Protein AF-A0ABD6RQL4-F1 (afdb_monomer_lite)

Sequence (51 aa):
MATIRKNITLDTETYKNFCKIAERKGIRMSTWINAKMKEFIEEEQERAIER

Radius of gyration: 14.15 Å; chains: 1; bounding box: 34×22×28 Å

pLDDT: mean 91.56, std 8.74, range [54.12, 97.44]

Structure (mmCIF, N/CA/C/O backbone):
data_AF-A0ABD6RQL4-F1
#
_entry.id   AF-A0ABD6RQL4-F1
#
loop_
_atom_site.group_PDB
_atom_site.id
_atom_site.type_symbol
_atom_site.label_atom_id
_atom_site.label_alt_id
_atom_site.label_comp_id
_atom_site.label_asym_id
_atom_site.label_entity_id
_atom_site.label_seq_id
_atom_site.pdbx_PDB_ins_code
_atom_site.Cartn_x
_atom_site.Cartn_y
_atom_site.Cartn_z
_atom_site.occupancy
_atom_site.B_iso_or_equiv
_atom_site.auth_seq_id
_atom_site.auth_comp_id
_atom_site.auth_asym_id
_atom_site.auth_atom_id
_atom_site.pdbx_PDB_model_num
ATOM 1 N N . MET A 1 1 ? -4.405 11.633 -15.122 1.00 67.75 1 MET A N 1
ATOM 2 C CA . MET A 1 1 ? -3.840 10.269 -15.218 1.00 67.75 1 MET A CA 1
ATOM 3 C C . MET A 1 1 ? -4.983 9.280 -15.353 1.00 67.75 1 MET A C 1
ATOM 5 O O . MET A 1 1 ? -5.947 9.415 -14.607 1.00 67.75 1 MET A O 1
ATOM 9 N N . ALA A 1 2 ? -4.888 8.312 -16.263 1.00 82.19 2 ALA A N 1
ATOM 10 C CA . ALA A 1 2 ? -5.810 7.179 -16.260 1.00 82.19 2 ALA A CA 1
ATOM 11 C C . ALA A 1 2 ? -5.605 6.363 -14.974 1.00 82.19 2 ALA A C 1
ATOM 13 O O . ALA A 1 2 ? -4.469 6.153 -14.548 1.00 82.19 2 ALA A O 1
ATOM 14 N N . THR A 1 3 ? -6.694 5.942 -14.337 1.00 86.38 3 THR A N 1
ATOM 15 C CA . THR A 1 3 ? -6.658 5.104 -13.136 1.00 86.38 3 THR A CA 1
ATOM 16 C C . THR A 1 3 ? -7.267 3.747 -13.452 1.00 86.38 3 THR A C 1
ATOM 18 O O . THR A 1 3 ? -8.257 3.644 -14.174 1.00 86.38 3 THR A O 1
ATOM 21 N N . ILE A 1 4 ? -6.660 2.688 -12.920 1.00 92.06 4 ILE A N 1
ATOM 22 C CA . ILE A 1 4 ? -7.170 1.322 -13.046 1.00 92.06 4 ILE A CA 1
ATOM 23 C C . ILE A 1 4 ? -7.663 0.885 -11.672 1.00 92.06 4 ILE A C 1
ATOM 25 O O . ILE A 1 4 ? -6.959 1.033 -10.673 1.00 92.06 4 ILE A O 1
ATOM 29 N N . ARG A 1 5 ? -8.875 0.330 -11.614 1.00 92.81 5 ARG A N 1
ATOM 30 C CA . ARG A 1 5 ? -9.417 -0.262 -10.389 1.00 92.81 5 ARG A CA 1
ATOM 31 C C . ARG A 1 5 ? -8.948 -1.710 -10.272 1.00 92.81 5 ARG A C 1
ATOM 33 O O . ARG A 1 5 ? -9.126 -2.493 -11.202 1.00 92.81 5 ARG A O 1
ATOM 40 N N . LYS A 1 6 ? -8.370 -2.068 -9.128 1.00 90.69 6 LYS A N 1
ATOM 41 C CA . LYS A 1 6 ? -7.966 -3.438 -8.793 1.00 90.69 6 LYS A CA 1
ATOM 42 C C . LYS A 1 6 ? -8.540 -3.820 -7.433 1.00 90.69 6 LYS A C 1
ATOM 44 O O . LYS A 1 6 ? -8.551 -2.994 -6.523 1.00 90.69 6 LYS A O 1
ATOM 49 N N . ASN A 1 7 ? -9.010 -5.059 -7.315 1.00 93.94 7 ASN A N 1
ATOM 50 C CA . ASN A 1 7 ? -9.361 -5.650 -6.027 1.00 93.94 7 ASN A CA 1
ATOM 51 C C . ASN A 1 7 ? -8.096 -6.242 -5.401 1.00 93.94 7 ASN A C 1
ATOM 53 O O . ASN A 1 7 ? -7.276 -6.820 -6.113 1.00 93.94 7 ASN A O 1
ATOM 57 N N . ILE A 1 8 ? -7.948 -6.083 -4.087 1.00 91.19 8 ILE A N 1
ATOM 58 C CA . ILE A 1 8 ? -6.811 -6.592 -3.318 1.00 91.19 8 ILE A CA 1
ATOM 59 C C . ILE A 1 8 ? -7.322 -7.410 -2.136 1.00 91.19 8 ILE A C 1
ATO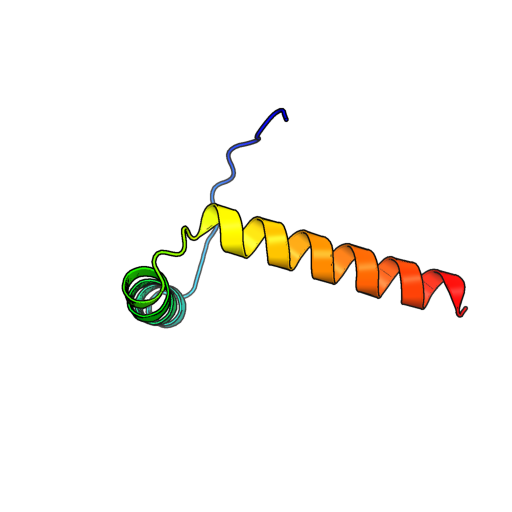M 61 O O . ILE A 1 8 ? -8.352 -7.075 -1.549 1.00 91.19 8 ILE A O 1
ATOM 65 N N . THR A 1 9 ? -6.582 -8.455 -1.783 1.00 95.44 9 THR A N 1
ATOM 66 C CA . THR A 1 9 ? -6.814 -9.239 -0.570 1.00 95.44 9 THR A CA 1
ATOM 67 C C . THR A 1 9 ? -5.776 -8.826 0.458 1.00 95.44 9 THR A C 1
ATOM 69 O O . THR A 1 9 ? -4.584 -8.805 0.160 1.00 95.44 9 THR A O 1
ATOM 72 N N . LEU A 1 10 ? -6.234 -8.477 1.656 1.00 93.38 10 LEU A N 1
ATOM 73 C CA . LEU A 1 10 ? -5.393 -8.075 2.775 1.00 93.38 10 LEU A CA 1
ATOM 74 C C . LEU A 1 10 ? -5.778 -8.884 4.004 1.00 93.38 10 LEU A C 1
ATOM 76 O O . LEU A 1 10 ? -6.935 -9.278 4.163 1.00 93.38 10 LEU A O 1
ATOM 80 N N . ASP A 1 11 ? -4.811 -9.070 4.891 1.00 97.44 11 ASP A N 1
ATOM 81 C CA . ASP A 1 11 ? -5.108 -9.520 6.238 1.00 97.44 11 ASP A CA 1
ATOM 82 C C . ASP A 1 11 ? -6.058 -8.528 6.942 1.00 97.44 11 ASP A C 1
ATOM 84 O O . ASP A 1 11 ? -5.947 -7.301 6.807 1.00 97.44 11 ASP A O 1
ATOM 88 N N . THR A 1 12 ? -7.013 -9.077 7.693 1.00 96.94 12 THR A N 1
ATOM 89 C CA . THR A 1 12 ? -8.099 -8.299 8.300 1.00 96.94 12 THR A CA 1
ATOM 90 C C . THR A 1 12 ? -7.580 -7.359 9.383 1.00 96.94 12 THR A C 1
ATOM 92 O O . THR A 1 12 ? -8.041 -6.217 9.484 1.00 96.94 12 THR A O 1
ATOM 95 N N . GLU A 1 13 ? -6.639 -7.816 10.207 1.00 97.19 13 GLU A N 1
ATOM 96 C CA . GLU A 1 13 ? -6.089 -7.012 11.297 1.00 97.19 13 GLU A CA 1
ATOM 97 C C . GLU A 1 13 ? -5.200 -5.889 10.755 1.00 97.19 13 GLU A C 1
ATOM 99 O O . GLU A 1 13 ? -5.347 -4.725 11.144 1.00 97.19 13 GLU A O 1
ATOM 104 N N . THR A 1 14 ? -4.372 -6.215 9.767 1.00 95.62 14 THR A N 1
ATOM 105 C CA . THR A 1 14 ? -3.527 -5.267 9.035 1.00 95.62 14 THR A CA 1
ATOM 106 C C . THR A 1 14 ? -4.359 -4.148 8.410 1.00 95.62 14 THR A C 1
ATOM 108 O O . THR A 1 14 ? -4.063 -2.967 8.617 1.00 95.62 14 THR A O 1
ATOM 111 N N . TYR A 1 15 ? -5.444 -4.490 7.707 1.00 95.62 15 TYR A N 1
ATOM 112 C CA . TYR A 1 15 ? -6.343 -3.500 7.109 1.00 95.62 15 TYR A CA 1
ATOM 113 C C . TYR A 1 15 ? -6.986 -2.590 8.167 1.00 95.62 15 TYR A C 1
ATOM 115 O O . TYR A 1 15 ? -6.965 -1.365 8.028 1.00 95.62 15 TYR A O 1
ATOM 123 N N . LYS A 1 16 ? -7.501 -3.161 9.264 1.00 96.62 16 LYS A N 1
ATOM 124 C CA . LYS A 1 16 ? -8.116 -2.382 10.353 1.00 96.62 16 LYS A CA 1
ATOM 125 C C . LYS A 1 16 ? -7.125 -1.417 11.002 1.00 96.62 16 LYS A C 1
ATOM 127 O O . LYS A 1 16 ? -7.470 -0.261 11.255 1.00 96.62 16 LYS A O 1
ATOM 132 N N . ASN A 1 17 ? -5.907 -1.877 11.271 1.00 97.00 17 ASN A N 1
ATOM 133 C CA . ASN A 1 17 ? -4.863 -1.052 11.873 1.00 97.00 17 ASN A CA 1
ATOM 134 C C . ASN A 1 17 ? -4.425 0.067 10.924 1.00 97.00 17 ASN A C 1
ATOM 136 O O . ASN A 1 17 ? -4.313 1.219 11.350 1.00 97.00 17 ASN A O 1
ATOM 140 N N . PHE A 1 18 ? -4.283 -0.236 9.631 1.00 95.69 18 PHE A N 1
ATOM 141 C CA . PHE A 1 18 ? -4.024 0.774 8.613 1.00 95.69 18 PHE A CA 1
ATOM 142 C C . PHE A 1 18 ? -5.128 1.838 8.576 1.00 95.69 18 PHE A C 1
ATOM 144 O O . PHE A 1 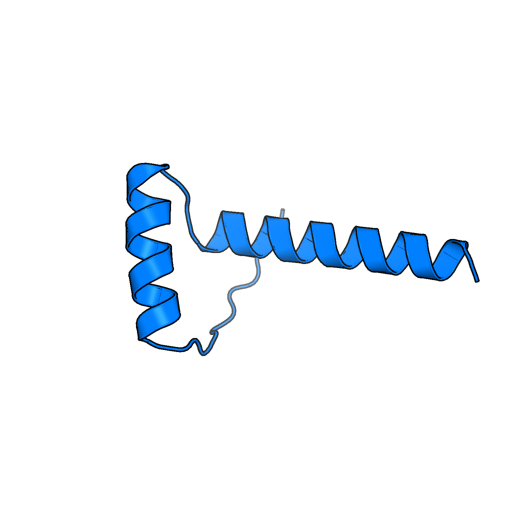18 ? -4.819 3.026 8.654 1.00 95.69 18 PHE A O 1
ATOM 151 N N . CYS A 1 19 ? -6.405 1.444 8.523 1.00 95.12 19 CYS A N 1
ATOM 152 C CA . CYS A 1 19 ? -7.527 2.385 8.473 1.00 95.12 19 CYS A CA 1
ATOM 153 C C . CYS A 1 19 ? -7.538 3.355 9.660 1.00 95.12 19 CYS A C 1
ATOM 155 O O . CYS A 1 19 ? -7.679 4.557 9.444 1.00 95.12 19 CYS A O 1
ATOM 157 N N . LYS A 1 20 ? -7.298 2.871 10.887 1.00 96.44 20 LYS A N 1
ATOM 158 C CA . LYS A 1 20 ? -7.217 3.729 12.087 1.00 96.44 20 LYS A CA 1
ATOM 159 C C . LYS A 1 20 ? -6.125 4.795 11.971 1.00 96.44 20 LYS A C 1
ATOM 161 O O . LYS A 1 20 ? -6.305 5.926 12.419 1.00 96.44 20 LYS A O 1
ATOM 166 N N . ILE A 1 21 ? -4.972 4.438 11.405 1.00 96.62 21 ILE A N 1
ATOM 167 C CA . ILE A 1 21 ? -3.850 5.368 11.220 1.00 96.62 21 ILE A CA 1
ATOM 168 C C . ILE A 1 21 ? -4.146 6.334 10.070 1.00 96.62 21 ILE A C 1
ATOM 170 O O . ILE A 1 21 ? -3.897 7.534 10.190 1.00 96.62 21 ILE A O 1
ATOM 174 N N . ALA A 1 22 ? -4.673 5.815 8.963 1.00 94.56 22 ALA A N 1
ATOM 175 C CA . ALA A 1 22 ? -4.965 6.577 7.761 1.00 94.56 22 ALA A CA 1
ATOM 176 C C . ALA A 1 22 ? -6.039 7.641 8.018 1.00 94.56 22 ALA A C 1
ATOM 178 O O . ALA A 1 22 ? -5.856 8.786 7.617 1.00 94.56 22 ALA A O 1
ATOM 179 N N . GLU A 1 23 ? -7.094 7.302 8.761 1.00 93.94 23 GLU A N 1
ATOM 180 C CA . GLU A 1 23 ? -8.153 8.233 9.161 1.00 93.94 23 GLU A CA 1
ATOM 181 C C . GLU A 1 23 ? -7.602 9.398 9.992 1.00 93.94 23 GLU A C 1
ATOM 183 O O . GLU A 1 23 ? -7.823 10.558 9.649 1.00 93.94 23 GLU A O 1
ATOM 188 N N . ARG A 1 24 ? -6.779 9.109 11.011 1.00 95.06 24 ARG A N 1
ATOM 189 C CA . ARG A 1 24 ? -6.120 10.140 11.838 1.00 95.06 24 ARG A CA 1
ATOM 190 C C . ARG A 1 24 ? -5.229 11.082 11.030 1.00 95.06 24 ARG A C 1
ATOM 192 O O . ARG A 1 24 ? -5.044 12.228 11.421 1.00 95.06 24 ARG A O 1
ATOM 199 N N . LYS A 1 25 ? -4.647 10.591 9.935 1.00 94.38 25 LYS A N 1
ATOM 200 C CA . LYS A 1 25 ? -3.750 11.357 9.060 1.00 94.38 25 LYS A CA 1
ATOM 201 C C . LYS A 1 25 ? -4.453 11.952 7.834 1.00 94.38 25 LYS A C 1
ATOM 203 O O . LYS A 1 25 ? -3.791 12.606 7.035 1.00 94.38 25 LYS A O 1
ATOM 208 N N . GLY A 1 26 ? -5.754 11.708 7.645 1.00 93.69 26 GLY A N 1
ATOM 209 C CA . GLY A 1 26 ? -6.488 12.130 6.446 1.00 93.69 26 GLY A CA 1
ATOM 210 C C . GLY A 1 26 ? -6.013 11.458 5.148 1.00 93.69 26 GLY A C 1
ATOM 211 O O . GLY A 1 26 ? -6.159 12.020 4.063 1.00 93.69 26 GLY A O 1
ATOM 212 N N . ILE A 1 27 ? -5.418 10.266 5.235 1.00 94.31 27 ILE A N 1
ATOM 213 C CA . ILE A 1 27 ? -4.821 9.554 4.100 1.00 94.31 27 ILE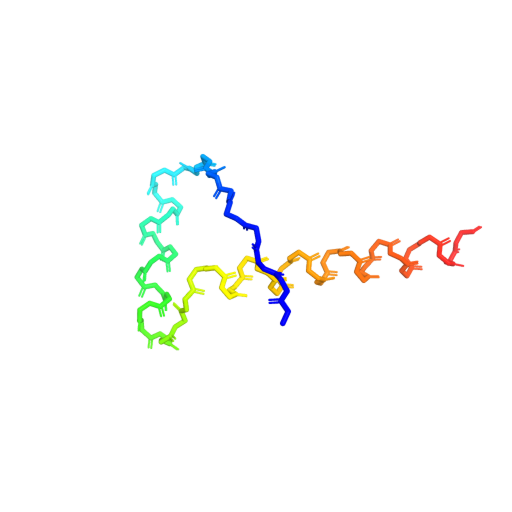 A CA 1
ATOM 214 C C . ILE A 1 27 ? -5.842 8.594 3.483 1.00 94.31 27 ILE A C 1
ATOM 216 O O . ILE A 1 27 ? -6.482 7.803 4.171 1.00 94.31 27 ILE A O 1
ATOM 220 N N . ARG A 1 28 ? -5.944 8.596 2.149 1.00 92.62 28 ARG A N 1
ATOM 221 C CA . ARG A 1 28 ? -6.696 7.573 1.407 1.00 92.62 28 ARG A CA 1
ATOM 222 C C . ARG A 1 28 ? -5.811 6.365 1.115 1.00 92.62 28 ARG A C 1
ATOM 224 O O . ARG A 1 28 ? -4.692 6.522 0.630 1.00 92.62 28 ARG A O 1
ATOM 231 N N . M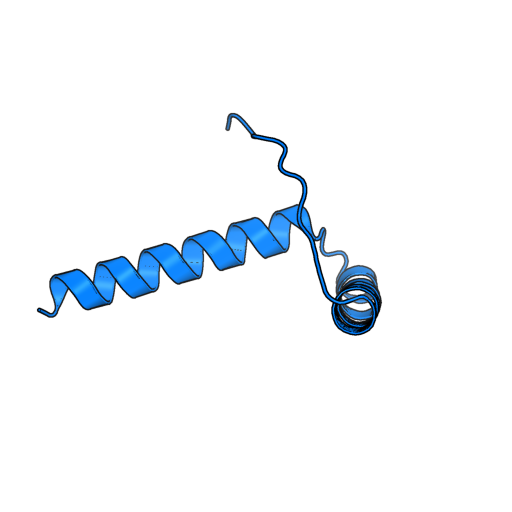ET A 1 29 ? -6.347 5.161 1.322 1.00 92.69 29 MET A N 1
ATOM 232 C CA . MET A 1 29 ? -5.633 3.901 1.072 1.00 92.69 29 MET A CA 1
ATOM 233 C C . MET A 1 29 ? -5.076 3.811 -0.353 1.00 92.69 29 MET A C 1
ATOM 235 O O . MET A 1 29 ? -3.918 3.462 -0.536 1.00 92.69 29 MET A O 1
ATOM 239 N N . SER A 1 30 ? -5.873 4.171 -1.363 1.00 91.50 30 SER A N 1
ATOM 240 C CA . SER A 1 30 ? -5.441 4.138 -2.765 1.00 91.50 30 SER A CA 1
ATOM 241 C C . SER A 1 30 ? -4.252 5.061 -3.037 1.00 91.50 30 SER A C 1
ATOM 243 O O . SER A 1 30 ? -3.341 4.681 -3.767 1.00 91.50 30 SER A O 1
ATOM 245 N N . THR A 1 31 ? -4.231 6.248 -2.426 1.00 93.12 31 THR A N 1
ATOM 246 C CA . THR A 1 31 ? -3.111 7.190 -2.532 1.00 93.12 31 THR A CA 1
ATOM 247 C C . THR A 1 31 ? -1.854 6.612 -1.894 1.00 93.12 31 THR A C 1
ATOM 249 O O . THR A 1 31 ? -0.785 6.674 -2.494 1.00 93.12 31 THR A O 1
ATOM 252 N N . TRP A 1 32 ? -1.987 6.014 -0.708 1.00 94.81 32 TRP A N 1
ATOM 253 C CA . TRP A 1 32 ? -0.865 5.406 0.005 1.00 94.81 32 TRP A CA 1
ATOM 254 C C . TRP A 1 32 ? -0.284 4.201 -0.744 1.00 94.81 32 TRP A C 1
ATOM 256 O O . TRP A 1 32 ? 0.927 4.123 -0.924 1.00 94.81 32 TRP A O 1
ATOM 266 N N . ILE A 1 33 ? -1.139 3.307 -1.253 1.00 94.44 33 ILE A N 1
ATOM 267 C CA . ILE A 1 33 ? -0.711 2.153 -2.059 1.00 94.44 33 ILE A CA 1
ATOM 268 C C . ILE A 1 33 ? 0.028 2.624 -3.313 1.00 94.44 33 ILE A C 1
ATOM 270 O O . ILE A 1 33 ? 1.087 2.097 -3.630 1.00 94.44 33 ILE A O 1
ATOM 274 N N . ASN A 1 34 ? -0.497 3.637 -4.008 1.00 93.94 34 ASN A N 1
ATOM 275 C CA . ASN A 1 34 ? 0.150 4.171 -5.203 1.00 93.94 34 ASN A CA 1
ATOM 276 C C . ASN A 1 34 ? 1.532 4.773 -4.897 1.00 93.94 34 ASN A C 1
ATOM 278 O O . ASN A 1 34 ? 2.452 4.599 -5.688 1.00 93.94 34 ASN A O 1
ATOM 282 N N . ALA A 1 35 ? 1.692 5.454 -3.756 1.00 95.12 35 ALA A N 1
ATOM 283 C CA . ALA A 1 35 ? 2.994 5.954 -3.313 1.00 95.12 35 ALA A CA 1
ATOM 284 C C . ALA A 1 35 ? 3.968 4.802 -3.030 1.00 95.12 35 ALA A C 1
ATOM 286 O O . ALA A 1 35 ? 5.067 4.797 -3.571 1.00 95.12 35 ALA A O 1
ATOM 287 N N . LYS A 1 36 ? 3.532 3.773 -2.292 1.00 95.81 36 LYS A N 1
ATOM 288 C CA . LYS A 1 36 ? 4.362 2.592 -2.013 1.00 95.81 36 LYS A CA 1
ATOM 289 C C . LYS A 1 36 ? 4.760 1.806 -3.256 1.00 95.81 36 LYS A C 1
ATOM 291 O O . LYS A 1 36 ? 5.882 1.326 -3.326 1.00 95.81 36 LYS A O 1
ATOM 296 N N . MET A 1 37 ? 3.875 1.702 -4.246 1.00 95.25 37 MET A N 1
ATOM 297 C CA . MET A 1 37 ? 4.221 1.085 -5.529 1.00 95.25 37 MET A CA 1
ATOM 298 C C . MET A 1 37 ? 5.302 1.875 -6.269 1.00 95.25 37 MET A C 1
ATOM 300 O O . MET A 1 37 ? 6.172 1.263 -6.873 1.00 95.25 37 MET A O 1
ATOM 304 N N . LYS A 1 38 ? 5.263 3.212 -6.223 1.00 96.12 38 LYS A N 1
ATOM 305 C CA . LYS A 1 38 ? 6.299 4.050 -6.840 1.00 96.12 38 LYS A CA 1
ATOM 306 C C . LYS A 1 38 ? 7.637 3.929 -6.126 1.00 96.12 38 LYS A C 1
ATOM 308 O O . LYS A 1 38 ? 8.614 3.649 -6.800 1.00 96.12 38 LYS A O 1
ATOM 313 N N . GLU A 1 39 ? 7.641 4.059 -4.797 1.00 97.06 39 GLU A N 1
ATOM 314 C CA . GLU A 1 39 ? 8.848 3.893 -3.973 1.00 97.06 39 GLU A CA 1
ATOM 315 C C . GLU A 1 39 ? 9.523 2.549 -4.283 1.00 97.06 39 GLU A C 1
ATOM 317 O O . GLU A 1 39 ? 10.706 2.507 -4.590 1.00 97.06 39 GLU A O 1
ATOM 322 N N . PHE A 1 40 ? 8.746 1.461 -4.328 1.00 96.62 40 PHE A N 1
ATOM 323 C CA . PHE A 1 40 ? 9.271 0.140 -4.672 1.00 96.62 40 PHE A CA 1
ATOM 324 C C . PHE A 1 40 ? 9.863 0.068 -6.091 1.00 96.62 40 PHE A C 1
ATOM 326 O O . PHE A 1 40 ? 10.908 -0.541 -6.293 1.00 96.62 40 PHE A O 1
ATOM 333 N N . ILE A 1 41 ? 9.207 0.671 -7.091 1.00 96.88 41 ILE A N 1
ATOM 334 C CA . ILE A 1 41 ? 9.719 0.690 -8.473 1.00 96.88 41 ILE A CA 1
ATOM 335 C C . ILE A 1 41 ? 11.027 1.482 -8.559 1.00 9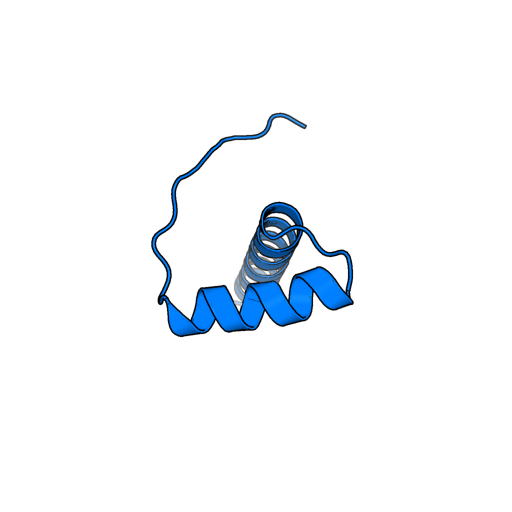6.88 41 ILE A C 1
ATOM 337 O O . ILE A 1 41 ? 11.952 1.033 -9.231 1.00 96.88 41 ILE A O 1
ATOM 341 N N . GLU A 1 42 ? 11.091 2.643 -7.909 1.00 96.50 42 GLU A N 1
ATOM 342 C CA . GLU A 1 42 ? 12.277 3.505 -7.880 1.00 96.50 42 GLU A CA 1
ATOM 343 C C . GLU A 1 42 ? 13.458 2.773 -7.224 1.00 96.50 42 GLU A C 1
ATOM 345 O O . GLU A 1 42 ? 14.524 2.680 -7.832 1.00 96.50 42 GLU A O 1
ATOM 350 N N . GLU A 1 43 ? 13.241 2.144 -6.063 1.00 95.50 43 GLU A N 1
ATOM 351 C CA . GLU A 1 43 ? 14.259 1.339 -5.372 1.00 95.50 43 GLU A CA 1
ATOM 352 C C . GLU A 1 43 ? 14.805 0.199 -6.252 1.00 95.50 43 GLU A C 1
ATOM 354 O O . GLU A 1 43 ? 16.014 -0.029 -6.308 1.00 95.50 43 GLU A O 1
ATOM 359 N N . GLU A 1 44 ? 13.939 -0.527 -6.963 1.00 95.69 44 GLU A N 1
ATOM 360 C CA . GLU A 1 44 ? 14.369 -1.626 -7.838 1.00 95.69 44 GLU A CA 1
ATOM 361 C C . GLU A 1 44 ? 15.099 -1.132 -9.095 1.00 95.69 44 GLU A C 1
ATOM 363 O O . GLU A 1 44 ? 16.024 -1.790 -9.576 1.00 95.69 44 GL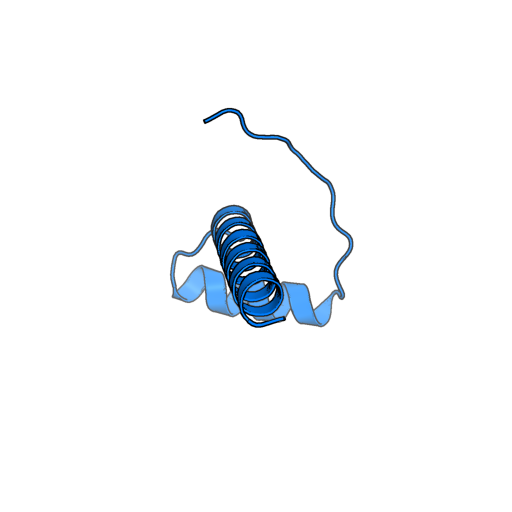U A O 1
ATOM 368 N N . GLN A 1 45 ? 14.721 0.032 -9.627 1.00 94.00 45 GLN A N 1
ATOM 369 C CA . GLN A 1 45 ? 15.423 0.649 -10.752 1.00 94.00 45 GLN A CA 1
ATOM 370 C C . GLN A 1 45 ? 16.825 1.107 -10.355 1.00 94.00 45 GLN A C 1
ATOM 372 O O . GLN A 1 45 ? 17.772 0.846 -11.095 1.00 94.00 45 GLN A O 1
ATOM 377 N N . GLU A 1 46 ? 16.979 1.725 -9.184 1.00 90.88 46 GLU A N 1
ATOM 378 C CA . GLU A 1 46 ? 18.291 2.106 -8.652 1.00 90.88 46 GLU A CA 1
ATOM 379 C C . GLU A 1 46 ? 19.185 0.873 -8.450 1.00 90.88 46 GLU A C 1
ATOM 381 O O . GLU A 1 46 ? 20.308 0.833 -8.957 1.00 90.88 46 GLU A O 1
ATOM 386 N N . ARG A 1 47 ? 18.660 -0.193 -7.829 1.00 85.50 47 ARG A N 1
ATOM 387 C CA . ARG A 1 47 ? 19.389 -1.467 -7.653 1.00 85.50 47 ARG A CA 1
ATOM 388 C C . ARG A 1 47 ? 19.810 -2.117 -8.970 1.00 85.50 47 ARG A C 1
ATOM 390 O O . ARG A 1 47 ? 20.830 -2.803 -9.010 1.00 85.50 47 ARG A O 1
ATOM 397 N N . ALA A 1 48 ? 19.013 -1.963 -10.024 1.00 80.75 48 ALA A N 1
ATOM 398 C CA . ALA A 1 48 ? 19.328 -2.502 -11.342 1.00 80.75 48 ALA A CA 1
ATOM 399 C C . ALA A 1 48 ? 20.416 -1.698 -12.073 1.00 80.75 48 ALA A C 1
ATOM 401 O O . ALA A 1 48 ? 21.104 -2.268 -12.911 1.00 80.75 48 ALA A O 1
ATOM 402 N N . ILE A 1 49 ? 20.574 -0.406 -11.765 1.00 75.50 49 ILE A N 1
ATOM 403 C CA . ILE A 1 49 ? 21.614 0.467 -12.337 1.00 75.50 49 ILE A CA 1
ATOM 404 C C . ILE A 1 49 ? 22.973 0.241 -11.651 1.00 75.50 49 ILE A C 1
ATOM 406 O O . ILE A 1 49 ? 24.013 0.399 -12.286 1.00 75.50 49 ILE A O 1
ATOM 410 N N . GLU A 1 50 ? 22.979 -0.144 -10.372 1.00 62.91 50 GLU A N 1
ATOM 411 C CA . GLU A 1 50 ? 24.202 -0.467 -9.616 1.00 62.91 50 GLU A CA 1
ATOM 412 C C . GLU A 1 50 ? 24.806 -1.855 -9.934 1.00 62.91 50 GLU A C 1
ATOM 414 O O . GLU A 1 50 ? 25.877 -2.185 -9.419 1.00 62.91 50 GLU A O 1
ATOM 419 N N . ARG A 1 51 ? 24.143 -2.677 -10.761 1.00 54.12 51 ARG A N 1
ATOM 420 C CA . ARG A 1 51 ? 24.609 -4.008 -11.199 1.00 54.12 51 ARG A CA 1
ATOM 421 C C . ARG A 1 51 ? 25.146 -3.998 -12.623 1.00 54.12 51 ARG A C 1
ATOM 423 O O . ARG A 1 51 ? 26.131 -4.736 -12.846 1.00 54.12 51 ARG A O 1
#

Secondary structure (DSSP, 8-state):
-----------HHHHHHHHHHHHHTT--HHHHHHHHHHHHHHHHHHHHH--

Organism: Clostridium sporogenes (NCBI:txid1509)

Foldseek 3Di:
DDDDDDDDDDDPVVVVVVVVVCVVVVHDPVNVVVVVVVVVVVVVVVVVVVD